Protein AF-A0A0G1DCH1-F1 (afdb_monomer_lite)

Organism: NCBI:txid1618443

Sequence (105 aa):
MPYMDKPVNLLAGEKLQKQLSLLTPHARRDVESWVVNTVKIKVLKKFEEYLELDGLKNLRMLLLAPVFTIKELTDRVKEQAPEIATLYFKELFQAMDEVEGKLSP

Structure (mmCIF, N/CA/C/O backbone):
data_AF-A0A0G1DCH1-F1
#
_entry.id   AF-A0A0G1DCH1-F1
#
loop_
_atom_site.group_PDB
_atom_site.id
_atom_site.type_symbol
_atom_site.label_atom_id
_atom_site.label_alt_id
_atom_site.label_comp_id
_atom_site.label_asym_id
_atom_site.label_entity_id
_atom_site.label_seq_id
_atom_site.pdbx_PDB_ins_code
_atom_site.Cartn_x
_atom_site.Cartn_y
_atom_site.Cartn_z
_atom_site.occupancy
_atom_site.B_iso_or_equiv
_atom_site.auth_seq_id
_atom_site.auth_comp_id
_atom_site.auth_asym_id
_atom_site.auth_atom_id
_atom_site.pdbx_PDB_model_num
ATOM 1 N N . MET A 1 1 ? -13.126 33.906 -6.996 1.00 48.81 1 MET A N 1
ATOM 2 C CA . MET A 1 1 ? -12.268 33.000 -6.195 1.00 48.81 1 MET A CA 1
ATOM 3 C C . MET A 1 1 ? -12.985 32.690 -4.889 1.00 48.81 1 MET A C 1
ATOM 5 O O . MET A 1 1 ? -13.823 33.506 -4.520 1.00 48.81 1 MET A O 1
ATOM 9 N N . PRO A 1 2 ? -12.593 31.645 -4.145 1.00 53.88 2 PRO A N 1
ATOM 10 C CA . PRO A 1 2 ? -11.894 30.425 -4.564 1.00 53.88 2 PRO A CA 1
ATOM 11 C C . PRO A 1 2 ? -12.958 29.316 -4.819 1.00 53.88 2 PRO A C 1
ATOM 13 O O . PRO A 1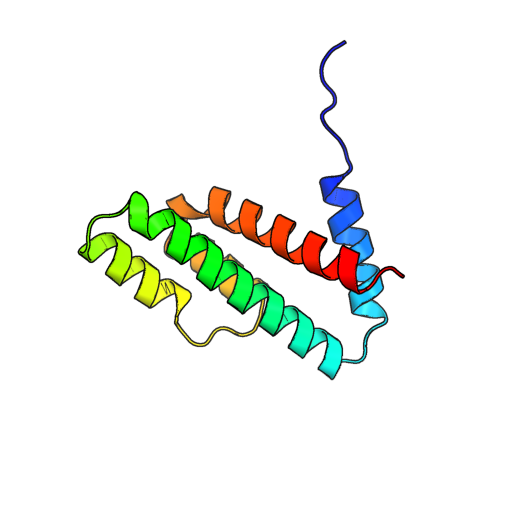 2 ? -14.132 29.650 -4.936 1.00 53.88 2 PRO A O 1
ATOM 16 N N . TYR A 1 3 ? -12.680 28.027 -5.023 1.00 39.56 3 TYR A N 1
ATOM 17 C CA . TYR A 1 3 ? -11.416 27.297 -5.179 1.00 39.56 3 TYR A CA 1
ATOM 18 C C . TYR A 1 3 ? -11.383 26.604 -6.555 1.00 39.56 3 TYR A C 1
ATOM 20 O O . TYR A 1 3 ? -12.419 26.237 -7.101 1.00 39.56 3 TYR A O 1
ATOM 28 N N . MET A 1 4 ? -10.181 26.361 -7.076 1.00 43.66 4 MET A N 1
ATOM 29 C CA . MET A 1 4 ? -9.898 25.274 -8.018 1.00 43.66 4 MET A CA 1
ATOM 30 C C . MET A 1 4 ? -8.587 24.634 -7.570 1.00 43.66 4 MET A C 1
ATOM 32 O O . MET A 1 4 ? -7.509 24.986 -8.053 1.00 43.66 4 MET A O 1
ATOM 36 N N . ASP A 1 5 ? -8.671 23.710 -6.615 1.00 41.16 5 ASP A N 1
ATOM 37 C CA . ASP A 1 5 ? -7.517 22.913 -6.208 1.00 41.16 5 ASP A CA 1
ATOM 38 C C . ASP A 1 5 ? -7.203 21.841 -7.262 1.00 41.16 5 ASP A C 1
ATOM 40 O O . ASP A 1 5 ? -7.558 20.674 -7.151 1.00 41.16 5 ASP A O 1
ATOM 44 N N . LYS A 1 6 ? -6.471 22.308 -8.280 1.00 41.00 6 LYS A N 1
ATOM 45 C CA . LYS A 1 6 ? -5.424 21.588 -9.019 1.00 41.00 6 LYS A CA 1
ATOM 46 C C . LYS A 1 6 ? -5.839 20.326 -9.809 1.00 41.00 6 LYS A C 1
ATOM 48 O O . LYS A 1 6 ? -5.871 19.235 -9.247 1.00 41.00 6 LYS A O 1
ATOM 53 N N . PRO A 1 7 ? -5.860 20.385 -11.160 1.00 44.84 7 PRO A N 1
ATOM 54 C CA . PRO A 1 7 ? -5.776 19.184 -12.011 1.00 44.84 7 PRO A CA 1
ATOM 55 C C . PRO A 1 7 ? -4.395 18.480 -11.969 1.00 44.84 7 PRO A C 1
ATOM 57 O O . PRO A 1 7 ? -4.128 17.578 -12.760 1.00 44.84 7 PRO A O 1
ATOM 60 N N . VAL A 1 8 ? -3.500 18.878 -11.055 1.00 44.41 8 VAL A N 1
ATOM 61 C CA . VAL A 1 8 ? -2.104 18.412 -10.970 1.00 44.41 8 VAL A CA 1
ATOM 62 C C . VAL A 1 8 ? -2.011 16.916 -10.638 1.00 44.41 8 VAL A C 1
ATOM 64 O O . VAL A 1 8 ? -1.199 16.223 -11.241 1.00 44.41 8 VAL A O 1
ATOM 67 N N . ASN A 1 9 ? -2.885 16.389 -9.769 1.00 45.19 9 ASN A N 1
ATOM 68 C CA . ASN A 1 9 ? -2.858 14.968 -9.378 1.00 45.19 9 ASN A CA 1
ATOM 69 C C . ASN A 1 9 ? -3.217 14.006 -10.527 1.00 45.19 9 ASN A C 1
ATOM 71 O O . ASN A 1 9 ? -2.724 12.882 -10.564 1.00 45.19 9 ASN A O 1
ATOM 75 N N . LEU A 1 10 ? -4.058 14.434 -11.478 1.00 43.53 10 LEU A N 1
ATOM 76 C CA . LEU A 1 10 ? -4.381 13.636 -12.669 1.00 43.53 10 LEU A CA 1
ATOM 77 C C . LEU A 1 10 ? -3.220 13.655 -13.675 1.00 43.53 10 LEU A C 1
ATOM 79 O O . LEU A 1 10 ? -2.847 12.613 -14.213 1.00 43.53 10 LEU A O 1
ATOM 83 N N . LEU A 1 11 ? -2.601 14.824 -13.867 1.00 49.78 11 LEU A N 1
ATOM 84 C CA . LEU A 1 11 ? -1.45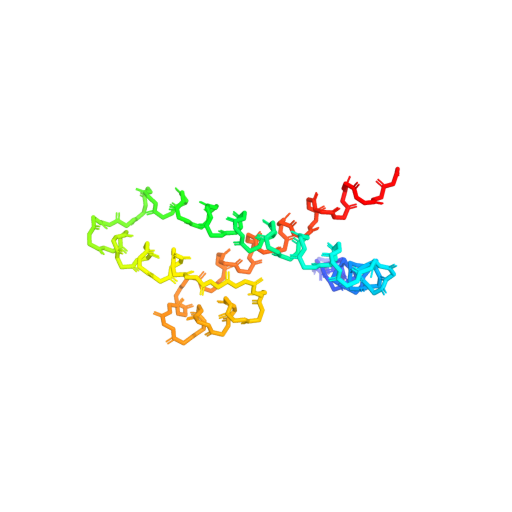0 15.000 -14.757 1.00 49.78 11 LEU A CA 1
ATOM 85 C C . LEU A 1 11 ? -0.212 14.212 -14.297 1.00 49.78 11 LEU A C 1
ATOM 87 O O . LEU A 1 11 ? 0.460 13.622 -15.142 1.00 49.78 11 LEU A O 1
ATOM 91 N N . ALA A 1 12 ? 0.067 14.159 -12.990 1.00 48.88 12 ALA A N 1
ATOM 92 C CA . ALA A 1 12 ? 1.161 13.356 -12.431 1.00 48.88 12 ALA A CA 1
ATOM 93 C C . ALA A 1 12 ? 0.964 11.855 -12.719 1.00 48.88 12 ALA A C 1
ATOM 95 O O . ALA A 1 12 ? 1.846 11.200 -13.273 1.00 48.88 12 ALA A O 1
ATOM 96 N N . GLY A 1 13 ? -0.238 11.321 -12.464 1.00 53.47 13 GLY A N 1
ATOM 97 C CA . GLY A 1 13 ? -0.566 9.919 -12.747 1.00 53.47 13 GLY A CA 1
ATOM 98 C C . GLY A 1 13 ? -0.411 9.536 -14.225 1.00 53.47 13 GLY A C 1
ATOM 99 O O . GLY A 1 13 ? 0.181 8.501 -14.537 1.00 53.47 13 GLY A O 1
ATOM 100 N N . GLU A 1 14 ? -0.877 10.378 -15.154 1.00 56.34 14 GLU A N 1
ATOM 101 C CA . GLU A 1 14 ? -0.686 10.143 -16.593 1.00 56.34 14 GLU A CA 1
ATOM 102 C C . GLU A 1 14 ? 0.780 10.252 -17.035 1.00 56.34 14 GLU A C 1
ATOM 104 O O . GLU A 1 14 ? 1.229 9.494 -17.900 1.00 56.34 14 GLU A O 1
ATOM 109 N N . LYS A 1 15 ? 1.535 11.204 -16.474 1.00 57.50 15 LYS A N 1
ATOM 110 C CA . LYS A 1 15 ? 2.947 11.417 -16.807 1.00 57.50 15 LYS A CA 1
ATOM 111 C C . LYS A 1 15 ? 3.810 10.261 -16.301 1.00 57.50 15 LYS A C 1
ATOM 113 O O . LYS A 1 15 ? 4.623 9.747 -17.072 1.00 57.50 15 LYS A O 1
ATOM 118 N N . LEU A 1 16 ? 3.556 9.775 -15.086 1.00 59.16 16 LEU A N 1
ATOM 119 C CA . LEU A 1 16 ? 4.178 8.568 -14.552 1.00 59.16 16 LEU A CA 1
ATOM 120 C C . LEU A 1 16 ? 3.815 7.337 -15.394 1.00 59.16 16 LEU A C 1
ATOM 122 O O . LEU A 1 16 ? 4.710 6.582 -15.758 1.00 59.16 16 LEU A O 1
ATOM 126 N N . GLN A 1 17 ? 2.547 7.141 -15.782 1.00 59.59 17 GLN A N 1
ATOM 127 C CA . GLN A 1 17 ? 2.181 6.037 -16.684 1.00 59.59 17 GLN A CA 1
ATOM 128 C C . GLN A 1 17 ? 2.925 6.112 -18.024 1.00 59.59 17 GLN A C 1
ATOM 130 O O . GLN A 1 17 ? 3.405 5.087 -18.509 1.00 59.59 17 GLN A O 1
ATOM 135 N N . LYS A 1 18 ? 3.092 7.310 -18.602 1.00 60.53 18 LYS A N 1
ATOM 136 C CA . LYS A 1 18 ? 3.892 7.515 -19.821 1.00 60.53 18 LYS A CA 1
ATOM 137 C C . LYS A 1 18 ? 5.374 7.191 -19.590 1.00 60.53 18 LYS A C 1
ATOM 139 O O . LYS A 1 18 ? 5.947 6.466 -20.397 1.00 60.53 18 LYS A O 1
ATOM 144 N N . GLN A 1 19 ? 5.985 7.613 -18.484 1.00 59.81 19 GLN A N 1
ATOM 145 C CA . GLN A 1 19 ? 7.374 7.252 -18.158 1.00 59.81 19 GLN A CA 1
ATOM 146 C C . GLN A 1 19 ? 7.546 5.744 -17.899 1.00 59.81 19 GLN A C 1
ATOM 148 O O . GLN A 1 19 ? 8.437 5.118 -18.470 1.00 59.81 19 GLN A O 1
ATOM 153 N N . LEU A 1 20 ? 6.643 5.122 -17.136 1.00 58.56 20 LEU A N 1
ATOM 154 C CA . LEU A 1 20 ? 6.593 3.670 -16.929 1.00 58.56 20 LEU A CA 1
ATOM 155 C C . LEU A 1 20 ? 6.390 2.910 -18.249 1.00 58.56 20 LEU A C 1
ATOM 157 O O . LEU A 1 20 ? 6.918 1.807 -18.399 1.00 58.56 20 LEU A O 1
ATOM 161 N N . SER A 1 21 ? 5.662 3.485 -19.217 1.00 60.97 21 SER A N 1
ATOM 162 C CA . SER A 1 21 ? 5.466 2.894 -20.549 1.00 60.97 21 SER A CA 1
ATOM 163 C C . SER A 1 21 ? 6.762 2.807 -21.367 1.00 60.97 21 SER A C 1
ATOM 165 O O . SER A 1 21 ? 6.919 1.854 -22.128 1.00 60.97 21 SER A O 1
ATOM 167 N N . LEU A 1 22 ? 7.700 3.738 -21.144 1.00 63.19 22 LEU A N 1
ATOM 168 C CA . LEU A 1 22 ? 9.015 3.807 -21.794 1.00 63.19 22 LEU A CA 1
ATOM 169 C C . LEU A 1 22 ? 10.078 2.920 -21.119 1.00 63.19 22 LEU A C 1
ATOM 171 O O . LEU A 1 22 ? 11.094 2.605 -21.735 1.00 63.19 22 LEU A O 1
ATOM 175 N N . LEU A 1 23 ? 9.860 2.509 -19.865 1.00 61.38 23 LEU A N 1
ATOM 176 C CA . LEU A 1 23 ? 10.751 1.592 -19.152 1.00 61.38 23 LEU A CA 1
ATOM 177 C C . LEU A 1 23 ? 10.601 0.146 -19.641 1.00 61.38 23 LEU A C 1
ATOM 179 O O . LEU A 1 23 ? 9.506 -0.313 -19.987 1.00 61.38 23 LEU A O 1
ATOM 183 N N . THR A 1 24 ? 11.707 -0.603 -19.595 1.00 70.25 24 THR A N 1
ATOM 184 C CA . THR A 1 24 ? 11.709 -2.043 -19.887 1.00 70.25 24 THR A CA 1
ATOM 185 C C . THR A 1 24 ? 10.793 -2.803 -18.912 1.00 70.25 24 THR A C 1
ATOM 187 O O . THR A 1 24 ? 10.614 -2.372 -17.769 1.00 70.25 24 THR A O 1
ATOM 190 N N . PRO A 1 25 ? 10.224 -3.963 -19.306 1.00 70.69 25 PRO A N 1
ATOM 191 C CA . PRO A 1 25 ? 9.293 -4.710 -18.453 1.00 70.69 25 PRO A CA 1
ATOM 192 C C . PRO A 1 25 ? 9.858 -5.097 -17.076 1.00 70.69 25 PRO A C 1
ATOM 194 O O . PRO A 1 25 ? 9.102 -5.173 -16.110 1.00 70.69 25 PRO A O 1
ATOM 197 N N . HIS A 1 26 ? 11.176 -5.305 -16.980 1.00 73.69 26 HIS A N 1
ATOM 198 C CA . HIS A 1 26 ? 11.874 -5.529 -15.712 1.00 73.69 26 HIS A CA 1
ATOM 199 C C . HIS A 1 26 ? 11.917 -4.260 -14.856 1.00 73.69 26 HIS A C 1
ATOM 201 O O . HIS A 1 26 ? 11.366 -4.264 -13.760 1.00 73.69 26 HIS A O 1
ATOM 207 N N . ALA A 1 27 ? 12.435 -3.147 -15.390 1.00 72.44 27 ALA A N 1
ATOM 208 C CA . ALA A 1 27 ? 12.500 -1.883 -14.656 1.00 72.44 27 ALA A CA 1
ATOM 209 C C . ALA A 1 27 ? 11.114 -1.403 -14.182 1.00 72.44 27 ALA A C 1
ATOM 211 O O . ALA A 1 27 ? 10.990 -0.873 -13.080 1.00 72.44 27 ALA A O 1
ATOM 212 N N . ARG A 1 28 ? 10.049 -1.647 -14.963 1.00 74.62 28 ARG A N 1
ATOM 213 C CA . ARG A 1 28 ? 8.669 -1.371 -14.532 1.00 74.62 28 ARG A CA 1
ATOM 214 C C . ARG A 1 28 ? 8.262 -2.203 -13.310 1.00 74.62 28 ARG A C 1
ATOM 216 O O . ARG A 1 28 ? 7.687 -1.639 -12.385 1.00 74.62 28 ARG A O 1
ATOM 223 N N . ARG A 1 29 ? 8.566 -3.508 -13.286 1.00 78.19 29 ARG A N 1
ATOM 224 C CA . ARG A 1 29 ? 8.282 -4.391 -12.136 1.00 78.19 29 ARG A CA 1
ATOM 225 C C . ARG A 1 29 ? 9.088 -4.014 -10.898 1.00 78.19 29 ARG A C 1
ATOM 227 O O . ARG A 1 29 ? 8.545 -4.075 -9.798 1.00 78.19 29 ARG A O 1
ATOM 234 N N . ASP A 1 30 ? 10.345 -3.619 -11.068 1.00 80.44 30 ASP A N 1
ATOM 235 C CA . ASP A 1 30 ? 11.212 -3.224 -9.955 1.00 80.44 30 ASP A CA 1
ATOM 236 C C . ASP A 1 30 ? 10.715 -1.917 -9.316 1.00 80.44 30 ASP A C 1
ATOM 238 O O . ASP A 1 30 ? 10.583 -1.827 -8.094 1.00 80.44 30 ASP A O 1
ATOM 242 N N . VAL A 1 31 ? 10.336 -0.934 -10.144 1.00 82.19 31 VAL A N 1
ATOM 243 C CA . VAL A 1 31 ? 9.694 0.313 -9.700 1.00 82.19 31 VAL A CA 1
ATOM 244 C C . VAL A 1 31 ? 8.340 0.041 -9.038 1.00 82.19 31 VAL A C 1
ATOM 246 O O . VAL A 1 31 ? 8.081 0.566 -7.958 1.00 82.19 31 VAL A O 1
ATOM 249 N N . GLU A 1 32 ? 7.488 -0.799 -9.631 1.00 83.50 32 GLU A N 1
ATOM 250 C CA . GLU A 1 32 ? 6.187 -1.153 -9.050 1.00 83.50 32 GLU A CA 1
ATOM 251 C C . GLU A 1 32 ? 6.348 -1.845 -7.688 1.00 83.50 32 GLU A C 1
ATOM 253 O O . GLU A 1 32 ? 5.709 -1.450 -6.713 1.00 83.50 32 GLU A O 1
ATOM 258 N N . SER A 1 33 ? 7.281 -2.796 -7.582 1.00 85.12 33 SER A N 1
ATOM 259 C CA . SER A 1 33 ? 7.624 -3.479 -6.327 1.00 85.12 33 SER A CA 1
ATOM 260 C C . SER A 1 33 ? 8.160 -2.505 -5.273 1.00 85.12 33 SER A C 1
ATOM 262 O O . SER A 1 33 ? 7.817 -2.616 -4.092 1.00 85.12 33 SER A O 1
ATOM 264 N N . TRP A 1 34 ? 8.972 -1.522 -5.680 1.00 87.44 34 TRP A N 1
ATOM 265 C CA . TRP A 1 34 ? 9.462 -0.466 -4.793 1.00 87.44 34 TRP A CA 1
ATOM 266 C C . TRP A 1 34 ? 8.324 0.427 -4.283 1.00 87.44 34 TRP A C 1
ATOM 268 O O . TRP A 1 34 ? 8.252 0.676 -3.078 1.00 87.44 34 TRP A O 1
ATOM 278 N N . VAL A 1 35 ? 7.402 0.854 -5.155 1.00 86.81 35 VAL A N 1
ATOM 279 C CA . VAL A 1 35 ? 6.221 1.650 -4.772 1.00 86.81 35 VAL A CA 1
ATOM 280 C C . VAL A 1 35 ? 5.340 0.857 -3.808 1.00 86.81 35 VAL A C 1
ATOM 282 O O . VAL A 1 35 ? 5.043 1.337 -2.716 1.00 86.81 35 VAL A O 1
ATOM 285 N N . VAL A 1 36 ? 4.987 -0.383 -4.157 1.00 88.00 36 VAL A N 1
ATOM 286 C CA . VAL A 1 36 ? 4.161 -1.284 -3.337 1.00 88.00 36 VAL A CA 1
ATOM 287 C C . VAL A 1 36 ? 4.752 -1.469 -1.937 1.00 88.00 36 VAL A C 1
ATOM 289 O O . VAL A 1 36 ? 4.042 -1.299 -0.944 1.00 88.00 36 VAL A O 1
ATOM 292 N N . ASN A 1 37 ? 6.051 -1.757 -1.827 1.00 88.75 37 ASN A N 1
ATOM 293 C CA . ASN A 1 37 ? 6.707 -1.943 -0.531 1.00 88.75 37 ASN A CA 1
ATOM 294 C C . ASN A 1 37 ? 6.831 -0.630 0.258 1.00 88.75 37 ASN A C 1
ATOM 296 O O . ASN A 1 37 ? 6.587 -0.621 1.466 1.00 88.75 37 ASN A O 1
ATOM 300 N N . THR A 1 38 ? 7.129 0.487 -0.411 1.00 89.25 38 THR A N 1
ATOM 301 C CA . THR A 1 38 ? 7.169 1.822 0.210 1.00 89.25 38 THR A CA 1
ATOM 302 C C . THR A 1 38 ? 5.819 2.191 0.822 1.00 89.25 38 THR A C 1
ATOM 304 O O . THR A 1 38 ? 5.762 2.601 1.981 1.00 89.25 38 THR A O 1
ATOM 307 N N . VAL A 1 39 ? 4.723 1.985 0.084 1.00 89.75 39 VAL A N 1
ATOM 308 C CA . VAL A 1 39 ? 3.358 2.264 0.554 1.00 89.75 39 VAL A CA 1
ATOM 309 C C . VAL A 1 39 ? 2.983 1.365 1.730 1.00 89.75 39 VAL A C 1
ATOM 311 O O . VAL A 1 39 ? 2.531 1.880 2.750 1.00 89.75 39 VAL A O 1
ATOM 314 N N . LYS A 1 40 ? 3.236 0.048 1.648 1.00 89.38 40 LYS A N 1
ATOM 315 C CA . LYS A 1 40 ? 3.008 -0.890 2.766 1.00 89.38 40 LYS A CA 1
ATOM 316 C C . LYS A 1 40 ? 3.695 -0.414 4.052 1.00 89.38 40 LYS A C 1
ATOM 318 O O . LYS A 1 40 ? 3.058 -0.359 5.099 1.00 89.38 40 LYS A O 1
ATOM 323 N N . ILE A 1 41 ? 4.971 -0.022 3.970 1.00 90.06 41 ILE A N 1
ATOM 324 C CA . ILE A 1 41 ? 5.751 0.448 5.126 1.00 90.06 41 ILE A CA 1
ATOM 325 C C . ILE A 1 41 ? 5.218 1.787 5.660 1.00 90.06 41 ILE A C 1
ATOM 327 O O . ILE A 1 41 ? 5.069 1.931 6.873 1.00 90.06 41 ILE A O 1
ATOM 331 N N . LYS A 1 42 ? 4.915 2.761 4.789 1.00 89.75 42 LYS A N 1
ATOM 332 C CA . LYS A 1 42 ? 4.388 4.077 5.201 1.00 89.75 42 LYS A CA 1
ATOM 333 C C . LYS A 1 42 ? 3.018 3.962 5.879 1.00 89.75 42 LYS A C 1
ATOM 335 O O . LYS A 1 42 ? 2.813 4.573 6.925 1.00 89.75 42 LYS A O 1
ATOM 340 N N . VAL A 1 43 ? 2.112 3.149 5.329 1.00 88.50 43 VAL A N 1
ATOM 341 C CA . VAL A 1 43 ? 0.783 2.901 5.914 1.00 88.50 43 VAL A CA 1
ATOM 342 C C . VAL A 1 43 ? 0.911 2.210 7.274 1.00 88.50 43 VAL A C 1
ATOM 344 O O . VAL A 1 43 ? 0.309 2.679 8.237 1.00 88.50 43 VAL A O 1
ATOM 347 N N . LEU A 1 44 ? 1.744 1.166 7.388 1.00 88.69 44 LEU A N 1
ATOM 348 C CA . LEU A 1 44 ? 1.987 0.489 8.668 1.00 88.69 44 LEU A CA 1
ATOM 349 C C . LEU A 1 44 ? 2.506 1.450 9.739 1.00 88.69 44 LEU A C 1
ATOM 351 O O . LEU A 1 44 ? 1.900 1.541 10.801 1.00 88.69 44 LEU A O 1
ATOM 355 N N . LYS A 1 45 ? 3.564 2.215 9.441 1.00 89.25 45 LYS A N 1
ATOM 356 C CA . LYS A 1 45 ? 4.150 3.172 10.393 1.00 89.25 45 LYS A CA 1
ATOM 357 C C . LYS A 1 45 ? 3.165 4.232 10.874 1.00 89.25 45 LYS A C 1
ATOM 359 O O . LYS A 1 45 ? 3.223 4.621 12.030 1.00 89.25 45 LYS A O 1
ATOM 364 N N . LYS A 1 46 ? 2.258 4.704 10.012 1.00 88.06 46 LYS A N 1
ATOM 365 C CA . LYS A 1 46 ? 1.234 5.670 10.437 1.00 88.06 46 LYS A CA 1
ATOM 366 C C . LYS A 1 46 ? 0.237 5.048 11.404 1.00 88.06 46 LYS A C 1
ATOM 368 O O . LYS A 1 46 ? -0.097 5.667 12.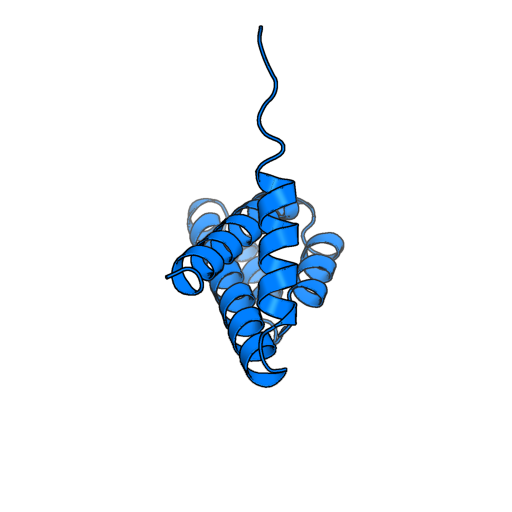402 1.00 88.06 46 LYS A O 1
ATOM 373 N N . PHE A 1 47 ? -0.218 3.828 11.138 1.00 86.19 47 PHE A N 1
ATOM 374 C CA . PHE A 1 47 ? -1.185 3.160 12.008 1.00 86.19 47 PHE A CA 1
ATOM 375 C C . PHE A 1 47 ? -0.586 2.563 13.292 1.00 86.19 47 PHE A C 1
ATOM 377 O O . PHE A 1 47 ? -1.354 2.257 14.198 1.00 86.19 47 PHE A O 1
ATOM 384 N N . GLU A 1 48 ? 0.743 2.467 13.426 1.00 86.00 48 GLU A N 1
ATOM 385 C CA . GLU A 1 48 ? 1.410 2.116 14.696 1.00 86.00 48 GLU A CA 1
ATOM 386 C C . GLU A 1 48 ? 1.098 3.101 15.838 1.00 86.00 48 GLU A C 1
ATOM 388 O O . GLU A 1 48 ? 1.124 2.697 16.996 1.00 86.00 48 GLU A O 1
ATOM 393 N N . GLU A 1 49 ? 0.749 4.355 15.526 1.00 81.75 49 GLU A N 1
ATOM 394 C CA . GLU A 1 49 ? 0.362 5.378 16.513 1.00 81.75 49 GLU A CA 1
ATOM 395 C C . GLU A 1 49 ? -1.163 5.493 16.724 1.00 81.75 49 GLU A C 1
ATOM 397 O O . GLU A 1 49 ? -1.602 6.147 17.669 1.00 81.75 49 GLU A O 1
ATOM 402 N N . TYR A 1 50 ? -1.982 4.869 15.863 1.00 81.56 50 TYR A N 1
ATOM 403 C CA . TYR A 1 50 ? -3.450 5.018 15.868 1.00 81.56 50 TYR A CA 1
ATOM 404 C C . TYR A 1 50 ? -4.230 3.739 16.193 1.00 81.56 50 TYR A C 1
ATOM 406 O O . TYR A 1 50 ? -5.390 3.836 16.589 1.00 81.56 50 TYR A O 1
ATOM 414 N N . LEU A 1 51 ? -3.649 2.552 15.987 1.00 84.50 51 LEU A N 1
ATOM 415 C CA . LEU A 1 51 ? -4.321 1.274 16.226 1.00 84.50 51 LEU A CA 1
ATOM 416 C C . LEU A 1 51 ? -3.811 0.597 17.495 1.00 84.50 51 LEU A C 1
ATOM 418 O O . LEU A 1 51 ? -2.613 0.552 17.765 1.00 84.50 51 LEU A O 1
ATOM 422 N N . GLU A 1 52 ? -4.732 -0.033 18.218 1.00 86.69 52 GLU A N 1
ATOM 423 C CA . GLU A 1 52 ? -4.392 -1.004 19.256 1.00 86.69 52 GLU A CA 1
ATOM 424 C C . GLU A 1 52 ? -3.654 -2.216 18.656 1.00 86.69 52 GLU A C 1
ATOM 426 O O . GLU A 1 52 ? -3.728 -2.486 17.451 1.00 86.69 52 GLU A O 1
ATOM 431 N N . LEU A 1 53 ? -2.956 -2.979 19.506 1.00 85.69 53 LEU A N 1
ATOM 432 C CA . LEU A 1 53 ? -2.083 -4.093 19.105 1.00 85.69 53 LEU A CA 1
ATOM 433 C C . LEU A 1 53 ? -2.742 -5.088 18.134 1.00 85.69 53 LEU A C 1
ATOM 435 O O . LEU A 1 53 ? -2.104 -5.502 17.164 1.00 85.69 53 LEU A O 1
ATOM 439 N N . ASP A 1 54 ? -4.010 -5.444 18.353 1.00 84.94 54 ASP A N 1
ATOM 440 C CA . ASP A 1 54 ? -4.740 -6.369 17.479 1.00 84.94 54 ASP A CA 1
ATOM 441 C C . ASP A 1 54 ? -5.143 -5.731 16.138 1.00 84.94 54 ASP A C 1
ATOM 443 O O . ASP A 1 54 ? -5.038 -6.376 15.092 1.00 84.94 54 ASP A O 1
ATOM 447 N N . GLY A 1 55 ? -5.502 -4.443 16.126 1.00 83.56 55 GLY A N 1
ATOM 448 C CA . GLY A 1 55 ? -5.741 -3.690 14.890 1.00 83.56 55 GLY A CA 1
ATOM 449 C C . GLY A 1 55 ? -4.474 -3.589 14.035 1.00 83.56 55 GLY A C 1
ATOM 450 O O . GLY A 1 55 ? -4.495 -3.888 12.839 1.00 83.56 55 GLY A O 1
ATOM 451 N N . LEU A 1 56 ? -3.339 -3.270 14.663 1.00 86.50 56 LEU A N 1
ATOM 452 C CA . LEU A 1 56 ? -2.033 -3.243 14.004 1.00 86.50 56 LEU A CA 1
ATOM 453 C C . LEU A 1 56 ? -1.622 -4.629 13.479 1.00 86.50 56 LEU A C 1
ATOM 455 O O . LEU A 1 56 ? -1.063 -4.739 12.387 1.00 86.50 56 LEU A O 1
ATOM 459 N N . LYS A 1 57 ? -1.905 -5.703 14.225 1.00 87.75 57 LYS A N 1
ATOM 460 C CA . LYS A 1 57 ? -1.639 -7.087 13.807 1.00 87.75 57 LYS A CA 1
ATOM 461 C C . LYS A 1 57 ? -2.456 -7.477 12.571 1.00 87.75 57 LYS A C 1
ATOM 463 O O . LYS A 1 57 ? -1.885 -8.028 11.628 1.00 87.75 57 LYS A O 1
ATOM 468 N N . ASN A 1 58 ? -3.743 -7.132 12.536 1.00 87.19 58 ASN A N 1
ATOM 469 C CA . ASN A 1 58 ? -4.612 -7.359 11.378 1.00 87.19 58 ASN A CA 1
ATOM 470 C C . ASN A 1 58 ? -4.123 -6.574 10.149 1.00 87.19 58 ASN A C 1
ATOM 472 O O . ASN A 1 58 ? -3.981 -7.137 9.062 1.00 87.19 58 ASN A O 1
ATOM 476 N N . LEU A 1 59 ? -3.754 -5.303 10.333 1.00 86.50 59 LEU A N 1
ATOM 477 C CA . LEU A 1 59 ? -3.187 -4.469 9.273 1.00 86.50 59 LEU A CA 1
ATOM 478 C C . LEU A 1 59 ? -1.854 -5.028 8.735 1.00 86.50 59 LEU A C 1
ATOM 480 O O . LEU A 1 59 ? -1.627 -5.053 7.523 1.00 86.50 59 LEU A O 1
ATOM 484 N N . ARG A 1 60 ? -0.984 -5.534 9.620 1.00 87.88 60 ARG A N 1
ATOM 485 C CA . ARG A 1 60 ? 0.256 -6.235 9.242 1.00 87.88 60 ARG A CA 1
ATOM 486 C C . ARG A 1 60 ? -0.033 -7.496 8.430 1.00 87.88 60 ARG A C 1
ATOM 488 O O . ARG A 1 60 ? 0.632 -7.699 7.421 1.00 87.88 60 ARG A O 1
ATOM 495 N N . MET A 1 61 ? -1.029 -8.302 8.799 1.00 86.62 61 MET A N 1
ATOM 496 C CA . MET A 1 61 ? -1.433 -9.476 8.008 1.00 86.62 61 MET A CA 1
ATOM 497 C C . MET A 1 61 ? -1.918 -9.097 6.599 1.00 86.62 61 MET A C 1
ATOM 499 O O . MET A 1 61 ? -1.530 -9.745 5.627 1.00 86.62 61 MET A O 1
ATOM 503 N N . LEU A 1 62 ? -2.710 -8.028 6.476 1.00 84.50 62 LEU A N 1
ATOM 504 C CA . LEU A 1 62 ? -3.238 -7.541 5.198 1.00 84.50 62 LEU A CA 1
ATOM 505 C C . LEU A 1 62 ? -2.125 -7.030 4.264 1.00 84.50 62 LEU A C 1
ATOM 507 O O . LEU A 1 62 ? -2.106 -7.365 3.075 1.00 84.50 62 LEU A O 1
ATOM 511 N N . LEU A 1 63 ? -1.185 -6.240 4.801 1.00 83.12 63 LEU A N 1
ATOM 512 C CA . LEU A 1 63 ? -0.155 -5.542 4.020 1.00 83.12 63 LEU A CA 1
ATOM 513 C C . LEU A 1 63 ? 1.133 -6.350 3.792 1.00 83.12 63 LEU A C 1
ATOM 515 O O . LEU A 1 63 ? 1.736 -6.219 2.727 1.00 83.12 63 LEU A O 1
ATOM 519 N N . LEU A 1 64 ? 1.569 -7.186 4.744 1.00 80.50 64 LEU A N 1
ATOM 520 C CA . LEU A 1 64 ? 2.809 -7.978 4.620 1.00 80.50 64 LEU A CA 1
ATOM 521 C C . LEU A 1 64 ? 2.648 -9.244 3.769 1.00 80.50 64 LEU A C 1
ATOM 523 O O . LEU A 1 64 ? 3.638 -9.906 3.459 1.00 80.50 64 LEU A O 1
ATOM 527 N N . ALA A 1 65 ? 1.426 -9.572 3.354 1.00 77.94 65 ALA A N 1
ATOM 528 C CA . ALA A 1 65 ? 1.189 -10.625 2.380 1.00 77.94 65 ALA A CA 1
ATOM 529 C C . ALA A 1 65 ? 1.961 -10.363 1.059 1.00 77.94 65 ALA A C 1
ATOM 531 O O . ALA A 1 65 ? 2.121 -9.202 0.644 1.00 77.94 65 ALA A O 1
ATOM 532 N N . PRO A 1 66 ? 2.426 -11.426 0.370 1.00 74.06 66 PRO A N 1
ATOM 533 C CA . PRO A 1 66 ? 3.132 -11.304 -0.901 1.00 74.06 66 PRO A CA 1
ATOM 534 C C . PRO A 1 66 ? 2.172 -10.751 -1.958 1.00 74.06 66 PRO A C 1
ATOM 536 O O . PRO A 1 66 ? 1.233 -11.410 -2.394 1.00 74.06 66 PRO A O 1
ATOM 539 N N . VAL A 1 67 ? 2.398 -9.489 -2.306 1.00 71.00 67 VAL A N 1
ATOM 540 C CA . VAL A 1 67 ? 1.647 -8.701 -3.285 1.00 71.00 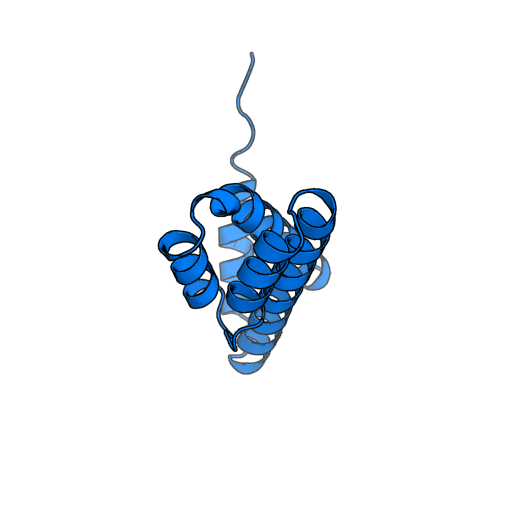67 VAL A CA 1
ATOM 541 C C . VAL A 1 67 ? 2.678 -7.862 -4.005 1.00 71.00 67 VAL A C 1
ATOM 543 O O . VAL A 1 67 ? 3.463 -7.193 -3.323 1.00 71.00 67 VAL A O 1
ATOM 546 N N . PHE A 1 68 ? 2.675 -7.923 -5.334 1.00 67.75 68 PHE A N 1
ATOM 547 C CA . PHE A 1 68 ? 3.757 -7.406 -6.172 1.00 67.75 68 PHE A CA 1
ATOM 548 C C . PHE A 1 68 ? 3.300 -6.293 -7.118 1.00 67.75 68 PHE A C 1
ATOM 550 O O . PHE A 1 68 ? 4.144 -5.569 -7.637 1.00 67.75 68 PHE A O 1
ATOM 557 N N . THR A 1 69 ? 1.988 -6.118 -7.305 1.00 81.00 69 THR A N 1
ATOM 558 C CA . THR A 1 69 ? 1.423 -5.052 -8.144 1.00 81.00 69 THR A CA 1
ATOM 559 C C . THR A 1 69 ? 0.620 -4.027 -7.343 1.00 81.00 69 THR A C 1
ATOM 561 O O . THR A 1 69 ? 0.042 -4.326 -6.292 1.00 81.00 69 THR A O 1
ATOM 564 N N . ILE A 1 70 ? 0.538 -2.800 -7.864 1.00 83.31 70 ILE A N 1
ATOM 565 C CA . ILE A 1 70 ? -0.288 -1.726 -7.291 1.00 83.31 70 ILE A CA 1
ATOM 566 C C . ILE A 1 70 ? -1.770 -2.107 -7.360 1.00 83.31 70 ILE A C 1
ATOM 568 O O . ILE A 1 70 ? -2.523 -1.802 -6.433 1.00 83.31 70 ILE A O 1
ATOM 572 N N . LYS A 1 71 ? -2.184 -2.811 -8.423 1.00 84.12 71 LYS A N 1
ATOM 573 C CA . LYS A 1 71 ? -3.567 -3.269 -8.605 1.00 84.12 71 LYS A CA 1
ATOM 574 C C . LYS A 1 71 ? -3.993 -4.233 -7.497 1.00 84.12 71 LYS A C 1
ATOM 576 O O . LYS A 1 71 ? -4.964 -3.952 -6.808 1.00 84.12 71 LYS A O 1
ATOM 581 N N . GLU A 1 72 ? -3.251 -5.319 -7.284 1.00 85.38 72 GLU A N 1
ATOM 582 C CA . GLU A 1 72 ? -3.560 -6.303 -6.233 1.00 85.38 72 GLU A CA 1
ATOM 583 C C . GLU A 1 72 ? -3.617 -5.665 -4.836 1.00 85.38 72 GLU A C 1
ATOM 585 O O . GLU A 1 72 ? -4.462 -6.033 -4.019 1.00 85.38 72 GLU A O 1
ATOM 590 N N . LEU A 1 73 ? -2.734 -4.697 -4.554 1.00 84.88 73 LEU A N 1
ATOM 591 C CA . LEU A 1 73 ? -2.746 -3.971 -3.284 1.00 84.88 73 LEU A CA 1
ATOM 592 C C . LEU A 1 73 ? -3.967 -3.044 -3.172 1.00 84.88 73 LEU A C 1
ATOM 594 O O . LEU A 1 73 ? -4.592 -2.990 -2.116 1.00 84.88 73 LEU A O 1
ATOM 598 N N . THR A 1 74 ? -4.333 -2.358 -4.260 1.00 85.94 74 THR A N 1
ATOM 599 C CA . THR A 1 74 ? -5.523 -1.495 -4.328 1.00 85.94 74 THR A CA 1
ATOM 600 C C . THR A 1 74 ? -6.802 -2.294 -4.106 1.00 85.94 74 THR A C 1
ATOM 602 O O . THR A 1 74 ? -7.649 -1.886 -3.311 1.00 85.94 74 THR A O 1
ATOM 605 N N . ASP A 1 75 ? -6.945 -3.422 -4.801 1.00 87.81 75 ASP A N 1
ATOM 606 C CA . ASP A 1 75 ? -8.133 -4.270 -4.730 1.00 87.81 75 ASP A CA 1
ATOM 607 C C . ASP A 1 75 ? -8.266 -4.859 -3.313 1.00 87.81 75 ASP A C 1
ATOM 609 O O . ASP A 1 75 ? -9.319 -4.725 -2.690 1.00 87.81 75 ASP A O 1
ATOM 613 N N . ARG A 1 76 ? -7.165 -5.346 -2.715 1.00 86.62 76 ARG A N 1
ATOM 614 C CA . ARG A 1 76 ? -7.166 -5.832 -1.324 1.00 86.62 76 ARG A CA 1
ATOM 615 C C . ARG A 1 76 ? -7.539 -4.765 -0.298 1.00 86.62 76 ARG A C 1
ATOM 617 O O . ARG A 1 76 ? -8.301 -5.063 0.617 1.00 86.62 76 ARG A O 1
ATOM 624 N N . VAL A 1 77 ? -7.010 -3.545 -0.418 1.00 86.69 77 VAL A N 1
ATOM 625 C CA . VAL A 1 77 ? -7.365 -2.454 0.506 1.00 86.69 77 VAL A CA 1
ATOM 626 C C . VAL A 1 77 ? -8.851 -2.113 0.383 1.00 86.69 77 VAL A C 1
ATOM 628 O O . VAL A 1 77 ? -9.515 -1.969 1.401 1.00 86.69 77 VAL A O 1
ATOM 631 N N 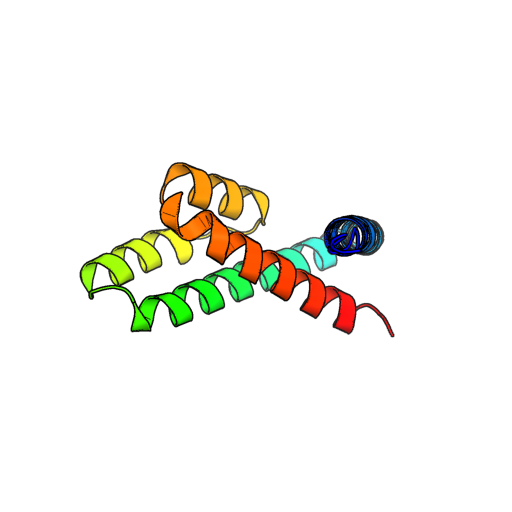. LYS A 1 78 ? -9.411 -2.061 -0.833 1.00 86.31 78 LYS A N 1
ATOM 632 C CA . LYS A 1 78 ? -10.852 -1.819 -1.032 1.00 86.31 78 LYS A CA 1
ATOM 633 C C . LYS A 1 78 ? -11.739 -2.922 -0.451 1.00 86.31 78 LYS A C 1
ATOM 635 O O . LYS A 1 78 ? -12.801 -2.611 0.074 1.00 86.31 78 LYS A O 1
ATOM 640 N N . GLU A 1 79 ? -11.332 -4.183 -0.579 1.00 88.38 79 GLU A N 1
ATOM 641 C CA . GLU A 1 79 ? -12.118 -5.338 -0.128 1.00 88.38 79 GLU A CA 1
ATOM 642 C C . GLU A 1 79 ? -12.029 -5.583 1.383 1.00 88.38 79 GLU A C 1
ATOM 644 O O . GLU A 1 79 ? -13.026 -5.950 1.999 1.00 88.38 79 GLU A O 1
ATOM 649 N N . GLN A 1 80 ? -10.840 -5.423 1.976 1.00 86.25 80 GLN A N 1
ATOM 650 C CA . GLN A 1 80 ? -10.541 -5.913 3.330 1.00 86.25 80 GLN A CA 1
ATOM 651 C C . GLN A 1 80 ? -10.288 -4.807 4.361 1.00 86.25 80 GLN A C 1
ATOM 653 O O . GLN A 1 80 ? -10.340 -5.095 5.553 1.00 86.25 80 GLN A O 1
ATOM 658 N N . ALA A 1 81 ? -10.001 -3.576 3.924 1.00 86.31 81 ALA A N 1
ATOM 659 C CA . ALA A 1 81 ? -9.800 -2.417 4.798 1.00 86.31 81 ALA A CA 1
ATOM 660 C C . ALA A 1 81 ? -10.234 -1.096 4.114 1.00 86.31 81 ALA A C 1
ATOM 662 O O . ALA A 1 81 ? -9.420 -0.177 3.947 1.00 86.31 81 ALA A O 1
ATOM 663 N N . PRO A 1 82 ? -11.494 -0.968 3.648 1.00 88.69 82 PRO A N 1
ATOM 664 C CA . PRO A 1 82 ? -11.965 0.245 2.973 1.00 88.69 82 PRO A CA 1
ATOM 665 C C . PRO A 1 82 ? -11.794 1.516 3.825 1.00 88.69 82 PRO A C 1
ATOM 667 O O . PRO A 1 82 ? -11.606 2.603 3.280 1.00 88.69 82 PRO A O 1
ATOM 670 N N . GLU A 1 83 ? -11.785 1.393 5.153 1.00 86.44 83 GLU A N 1
ATOM 671 C CA . GLU A 1 83 ? -11.541 2.474 6.109 1.00 86.44 83 GLU A CA 1
ATOM 672 C C . GLU A 1 83 ? -10.138 3.095 6.002 1.00 86.44 83 GLU A C 1
ATOM 674 O O . GLU A 1 83 ? -9.982 4.291 6.256 1.00 86.44 83 GLU A O 1
ATOM 679 N N . ILE A 1 84 ? -9.123 2.340 5.554 1.00 86.88 84 ILE A N 1
ATOM 680 C CA . ILE A 1 84 ? -7.767 2.877 5.345 1.00 86.88 84 ILE A CA 1
ATOM 681 C C . ILE A 1 84 ? -7.541 3.399 3.919 1.00 86.88 84 ILE A C 1
ATOM 683 O O . ILE A 1 84 ? -6.487 3.982 3.648 1.00 86.88 84 ILE A O 1
ATOM 687 N N . ALA A 1 85 ? -8.503 3.222 3.004 1.00 85.56 85 ALA A N 1
ATOM 688 C CA . ALA A 1 85 ? -8.329 3.489 1.575 1.00 85.56 85 ALA A CA 1
ATOM 689 C C . ALA A 1 85 ? -7.877 4.929 1.278 1.00 85.56 85 ALA A C 1
ATOM 691 O O . ALA A 1 85 ? -6.983 5.140 0.459 1.00 85.56 85 ALA A O 1
ATOM 692 N N . THR A 1 86 ? -8.424 5.925 1.981 1.00 87.69 86 THR A N 1
ATOM 693 C CA . THR A 1 86 ? -8.031 7.338 1.824 1.00 87.69 86 THR A CA 1
ATOM 694 C C . THR A 1 86 ? -6.559 7.572 2.171 1.00 87.69 86 THR A C 1
ATOM 696 O O . THR A 1 86 ? -5.864 8.291 1.450 1.00 87.69 86 THR A O 1
ATOM 699 N N . LEU A 1 87 ? -6.057 6.953 3.248 1.00 87.38 87 LEU A N 1
ATOM 700 C CA . LEU A 1 87 ? -4.644 7.060 3.615 1.00 87.38 87 LEU A CA 1
ATOM 701 C C . LEU A 1 87 ? -3.770 6.275 2.633 1.00 87.38 87 LEU A C 1
ATOM 703 O O . LEU A 1 87 ? -2.761 6.797 2.171 1.00 87.38 87 LEU A O 1
ATOM 707 N N . TYR A 1 88 ? -4.189 5.064 2.263 1.00 87.94 88 TYR A N 1
ATOM 708 C CA . TYR A 1 88 ? -3.512 4.240 1.264 1.00 87.94 88 TYR A CA 1
ATOM 709 C C . TYR A 1 88 ? -3.291 4.994 -0.056 1.00 87.94 88 TYR A C 1
ATOM 711 O O . TYR A 1 88 ? -2.157 5.069 -0.526 1.00 87.94 88 TYR A O 1
ATOM 719 N N . PHE A 1 89 ? -4.335 5.610 -0.624 1.00 86.38 89 PHE A N 1
ATOM 720 C CA . PHE A 1 89 ? -4.200 6.377 -1.864 1.00 86.38 89 PHE A CA 1
ATOM 721 C C . PHE A 1 89 ? -3.288 7.594 -1.697 1.00 86.38 89 PHE A C 1
ATOM 723 O O . PHE A 1 89 ? -2.487 7.868 -2.587 1.00 86.38 89 PHE A O 1
ATOM 730 N N . LYS A 1 90 ? -3.342 8.290 -0.555 1.00 88.62 90 LYS A N 1
ATOM 731 C CA . LYS A 1 90 ? -2.426 9.401 -0.260 1.00 88.62 90 LYS A CA 1
ATOM 732 C C . LYS A 1 90 ? -0.959 8.954 -0.260 1.00 88.62 90 LYS A C 1
ATOM 734 O O . LYS A 1 90 ? -0.135 9.600 -0.905 1.00 88.62 90 LYS A O 1
ATOM 739 N N . GLU A 1 91 ? -0.635 7.851 0.416 1.00 88.62 91 GLU A N 1
ATOM 740 C CA . GLU A 1 91 ? 0.732 7.314 0.419 1.00 88.62 91 GLU A CA 1
ATOM 741 C C . GLU A 1 91 ? 1.142 6.772 -0.959 1.00 88.62 91 GLU A C 1
ATOM 743 O O . GLU A 1 91 ? 2.309 6.892 -1.327 1.00 88.62 91 GLU A O 1
ATOM 748 N N . LEU A 1 92 ? 0.2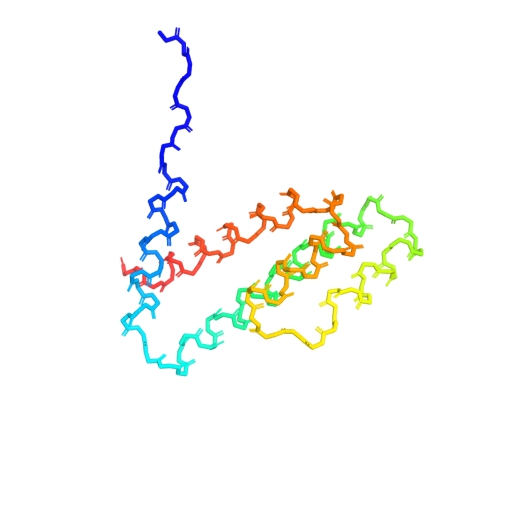00 6.213 -1.732 1.00 86.94 92 LEU A N 1
ATOM 749 C CA . LEU A 1 92 ? 0.432 5.745 -3.101 1.00 86.94 92 LEU A CA 1
ATOM 750 C C . LEU A 1 92 ? 0.802 6.897 -4.040 1.00 86.94 92 LEU A C 1
ATOM 752 O O . LEU A 1 92 ? 1.819 6.796 -4.721 1.00 86.94 92 LEU A O 1
ATOM 756 N N . PHE A 1 93 ? 0.037 7.994 -4.045 1.00 84.38 93 PHE A N 1
ATOM 757 C CA . PHE A 1 93 ? 0.378 9.183 -4.834 1.00 84.38 93 PHE A CA 1
ATOM 758 C C . PHE A 1 93 ? 1.748 9.738 -4.431 1.00 84.38 93 PHE A C 1
ATOM 760 O O . PHE A 1 93 ? 2.608 9.895 -5.289 1.00 84.38 93 PHE A O 1
ATOM 767 N N . GLN A 1 94 ? 2.015 9.894 -3.130 1.00 86.88 94 GLN A N 1
ATOM 768 C CA . GLN A 1 94 ? 3.318 10.379 -2.669 1.00 86.88 94 GLN A CA 1
ATOM 769 C C . GLN A 1 94 ? 4.480 9.442 -3.065 1.00 86.88 94 GLN A C 1
ATOM 771 O O . GLN A 1 94 ? 5.563 9.909 -3.413 1.00 86.88 94 GLN A O 1
ATOM 776 N N . ALA A 1 95 ? 4.287 8.120 -3.022 1.00 85.56 95 ALA A N 1
ATOM 777 C CA . ALA A 1 95 ? 5.299 7.162 -3.468 1.00 85.56 95 ALA A CA 1
ATOM 778 C C . ALA A 1 95 ? 5.521 7.207 -4.991 1.00 85.56 95 ALA A C 1
ATOM 780 O O . ALA A 1 95 ? 6.648 7.007 -5.438 1.00 85.56 95 ALA A O 1
ATOM 781 N N . MET A 1 96 ? 4.482 7.492 -5.782 1.00 81.88 96 MET A N 1
ATOM 782 C CA . MET A 1 96 ? 4.606 7.722 -7.224 1.00 81.88 96 MET A CA 1
ATOM 783 C C . MET A 1 96 ? 5.363 9.022 -7.533 1.00 81.88 96 MET A C 1
ATOM 785 O O . MET A 1 96 ? 6.291 8.992 -8.340 1.00 81.88 96 MET A O 1
ATOM 789 N N . ASP A 1 97 ? 5.049 10.122 -6.845 1.00 81.00 97 ASP A N 1
ATOM 790 C CA . ASP A 1 97 ? 5.754 11.405 -6.991 1.00 81.00 97 ASP A CA 1
ATOM 791 C C . ASP A 1 97 ? 7.253 11.268 -6.638 1.00 81.00 97 ASP A C 1
ATOM 793 O O . ASP A 1 97 ? 8.123 11.808 -7.322 1.00 81.00 97 ASP A O 1
ATOM 797 N N . GLU A 1 98 ? 7.582 10.478 -5.605 1.00 82.75 98 GLU A N 1
ATOM 798 C CA . GLU A 1 98 ? 8.963 10.140 -5.218 1.00 82.75 98 GLU A CA 1
ATOM 799 C C . GLU A 1 98 ? 9.713 9.293 -6.264 1.00 82.75 98 GLU A C 1
ATOM 801 O O . GLU A 1 98 ? 10.947 9.298 -6.272 1.00 82.75 98 GLU A O 1
ATOM 806 N N . VAL A 1 99 ? 9.005 8.553 -7.124 1.00 80.94 99 VAL A N 1
ATOM 807 C CA . VAL A 1 99 ? 9.597 7.861 -8.282 1.00 80.94 99 VAL A CA 1
ATOM 808 C C . VAL A 1 99 ? 9.767 8.830 -9.446 1.00 80.94 99 VAL A C 1
ATOM 810 O O . VAL A 1 99 ? 10.842 8.857 -10.042 1.00 80.94 99 VAL A O 1
ATOM 813 N N . GLU A 1 100 ? 8.760 9.653 -9.751 1.00 73.44 100 GLU A N 1
ATOM 814 C CA . GLU A 1 100 ? 8.852 10.655 -10.820 1.00 73.44 100 GLU A CA 1
ATOM 815 C C . GLU A 1 100 ? 10.041 11.600 -10.584 1.00 73.44 100 GLU A C 1
ATOM 817 O O . GLU A 1 100 ? 10.858 11.794 -11.482 1.00 73.44 100 GLU A O 1
ATOM 822 N N . GLY A 1 101 ? 10.219 12.091 -9.353 1.00 72.62 101 GLY A N 1
ATOM 823 C CA . GLY A 1 101 ? 11.355 12.935 -8.964 1.00 72.62 101 GLY A CA 1
ATOM 824 C C . GLY A 1 101 ? 12.731 12.248 -8.978 1.00 72.62 101 GLY A C 1
ATOM 825 O O . GLY A 1 101 ? 13.738 12.932 -8.827 1.00 72.62 101 GLY A O 1
ATOM 826 N N . LYS A 1 102 ? 12.798 10.920 -9.152 1.00 70.69 102 LYS A N 1
ATOM 827 C CA . LYS A 1 102 ? 14.047 10.154 -9.354 1.00 70.69 102 LYS A CA 1
ATOM 828 C C . LYS A 1 102 ? 14.267 9.735 -10.810 1.00 70.69 102 LYS A C 1
ATOM 830 O O . LYS A 1 102 ? 15.389 9.396 -11.174 1.00 70.69 102 LYS A O 1
ATOM 835 N N . LEU A 1 103 ? 13.204 9.698 -11.617 1.00 65.06 103 LEU A N 1
ATOM 836 C CA . LEU A 1 103 ? 13.249 9.383 -13.050 1.00 65.06 103 LEU A CA 1
ATOM 837 C C . LEU A 1 103 ? 13.370 10.637 -13.925 1.00 65.06 103 LEU A C 1
ATOM 839 O O . LEU A 1 103 ? 13.821 10.542 -15.066 1.00 65.06 103 LEU A O 1
ATOM 843 N N . SER A 1 104 ? 12.955 11.796 -13.416 1.00 51.72 104 SER A N 1
ATOM 844 C CA . SER A 1 104 ? 13.188 13.090 -14.051 1.00 51.72 104 SER A CA 1
ATOM 845 C C . SER A 1 104 ? 14.601 13.587 -13.694 1.00 51.72 104 SER A C 1
ATOM 847 O O . SER A 1 104 ? 14.906 13.643 -12.502 1.00 51.72 104 SER A O 1
ATOM 849 N N . PRO A 1 105 ? 15.457 13.911 -14.684 1.00 48.72 105 PRO A N 1
ATOM 850 C CA . PRO A 1 105 ? 16.797 14.459 -14.454 1.00 48.72 105 PRO A CA 1
ATOM 851 C C . PRO A 1 105 ? 16.771 15.925 -13.990 1.00 48.72 105 PRO A C 1
ATOM 853 O O . PRO A 1 105 ? 15.752 16.609 -14.253 1.00 48.72 105 PRO A O 1
#

pLDDT: mean 76.02, std 14.9, range [39.56, 90.06]

Radius of gyration: 15.21 Å; chains: 1; bounding box: 29×44×41 Å

Secondary structure (DSSP, 8-state):
------THHHHHHHHHHHHHHHS-HHHHHHHHHHHHHHHHHHHHHHHTTTS-HHHHHHHHHHHHS---SHHHHHHHHHHH-GGGHHHHHHHHHHHHHHHHHHH--

Foldseek 3Di:
DDDDPDPPLVVLVVVLVVLLVVDDPVVNQVLQQQLLVQLLVVLLVVCVVPDDPVRSVLSCVQRVPDDRGPVVNLVSCVVPPVVCNVVSVVSSSVSSVVVVVVSPD